Protein AF-A0A813F6J1-F1 (afdb_monomer)

Foldseek 3Di:
DDDPPPDPPPVPAFEEAEPDPDVVVVVVCVVVVHHHDPDPQDGQEYADDPVVLQLQPDCPRPVRPHDDPSHDYPDDNCRVVVPDD

Nearest PDB structures (foldseek):
  6vzw-assembly4_D  TM=6.527E-01  e=1.178E-01  Mus musculus
  8cmx-assembly1_B  TM=3.587E-01  e=8.974E+00  Aspergillus fumigatus
  8cmx-assembly1_A  TM=3.580E-01  e=7.837E+00  Aspergillus fumigatus

Radius of gyration: 16.29 Å; Cα contacts (8 Å, |Δi|>4): 83; chains: 1; bounding box: 47×26×55 Å

Structure (mmCIF, N/CA/C/O backbone):
data_AF-A0A813F6J1-F1
#
_entry.id   AF-A0A813F6J1-F1
#
loop_
_atom_site.group_PDB
_atom_site.id
_atom_site.type_symbol
_atom_site.label_atom_id
_atom_site.label_alt_id
_atom_site.label_comp_id
_atom_site.label_asym_id
_atom_site.label_entity_id
_atom_site.label_seq_id
_atom_site.pdbx_PDB_ins_code
_atom_site.Cartn_x
_atom_site.Cartn_y
_atom_site.Cartn_z
_atom_site.occupancy
_atom_site.B_iso_or_equiv
_atom_site.auth_seq_id
_atom_site.auth_comp_id
_atom_site.auth_asym_id
_atom_site.auth_atom_id
_atom_site.pdbx_PDB_model_num
ATOM 1 N N . ALA A 1 1 ? -28.863 -12.810 31.003 1.00 42.75 1 ALA A N 1
ATOM 2 C CA . ALA A 1 1 ? -27.454 -12.468 31.295 1.00 42.75 1 ALA A CA 1
ATOM 3 C C . ALA A 1 1 ? -26.553 -13.261 30.351 1.00 42.75 1 ALA A C 1
ATOM 5 O O . ALA A 1 1 ? -26.988 -14.314 29.909 1.00 42.75 1 ALA A O 1
ATOM 6 N N . HIS A 1 2 ? -25.353 -12.761 30.049 1.00 37.75 2 HIS A N 1
ATOM 7 C CA . HIS A 1 2 ? -24.410 -13.224 29.009 1.00 37.75 2 HIS A CA 1
ATOM 8 C C . HIS A 1 2 ? -24.616 -12.617 27.616 1.00 37.75 2 HIS A C 1
ATOM 10 O O . HIS A 1 2 ? -24.765 -13.282 26.596 1.00 37.75 2 HIS A O 1
ATOM 16 N N . GLU A 1 3 ? -24.611 -11.285 27.622 1.00 43.38 3 GLU A N 1
ATOM 17 C CA . GLU A 1 3 ? -23.709 -10.459 26.817 1.00 43.38 3 GLU A CA 1
ATOM 18 C C . GLU A 1 3 ? -22.709 -11.280 25.984 1.00 43.38 3 GLU A C 1
ATOM 20 O O . GLU A 1 3 ? -21.689 -11.767 26.476 1.00 43.38 3 GLU A O 1
ATOM 25 N N . ARG A 1 4 ? -23.031 -11.453 24.698 1.00 50.22 4 ARG A N 1
ATOM 26 C CA . ARG A 1 4 ? -22.052 -11.835 23.684 1.00 50.22 4 ARG A CA 1
ATOM 27 C C . ARG A 1 4 ? -21.008 -10.729 23.669 1.00 50.22 4 ARG A C 1
ATOM 29 O O . ARG A 1 4 ? -21.227 -9.687 23.058 1.00 50.22 4 ARG A O 1
ATOM 36 N N . MET A 1 5 ? -19.915 -10.960 24.386 1.00 47.09 5 MET A N 1
ATOM 37 C CA . MET A 1 5 ? -18.710 -10.151 24.336 1.00 47.09 5 MET A CA 1
ATOM 38 C C . MET A 1 5 ? -18.369 -9.938 22.861 1.00 47.09 5 MET A C 1
ATOM 40 O O . MET A 1 5 ? -17.969 -10.877 22.168 1.00 47.09 5 MET A O 1
ATOM 44 N N . ARG A 1 6 ? -18.634 -8.723 22.360 1.00 50.97 6 ARG A N 1
ATOM 45 C CA . ARG A 1 6 ? -18.181 -8.274 21.046 1.00 50.97 6 ARG A CA 1
ATOM 46 C C . ARG A 1 6 ? -16.678 -8.514 21.042 1.00 50.97 6 ARG A C 1
ATOM 48 O O . ARG A 1 6 ? -15.951 -7.824 21.754 1.00 50.97 6 ARG A O 1
ATOM 55 N N . ARG A 1 7 ? -16.224 -9.523 20.290 1.00 49.53 7 ARG A N 1
ATOM 56 C CA . ARG A 1 7 ? -14.819 -9.613 19.881 1.00 49.53 7 ARG A CA 1
ATOM 57 C C . ARG A 1 7 ? -14.435 -8.220 19.393 1.00 49.53 7 ARG A C 1
ATOM 59 O O . ARG A 1 7 ? -15.239 -7.597 18.701 1.00 49.53 7 ARG A O 1
ATOM 66 N N . SER A 1 8 ? -13.289 -7.704 19.828 1.00 47.41 8 SER A N 1
ATOM 67 C CA . SER A 1 8 ? -12.836 -6.375 19.428 1.00 47.41 8 SER A CA 1
ATOM 68 C C . SER A 1 8 ? -12.934 -6.257 17.909 1.00 47.41 8 SER A C 1
ATOM 70 O O . SER A 1 8 ? -12.266 -6.992 17.184 1.00 47.41 8 SER A O 1
ATOM 72 N N . ASP A 1 9 ? -13.793 -5.348 17.450 1.00 55.31 9 ASP A N 1
ATOM 73 C CA . ASP A 1 9 ? -14.215 -5.145 16.055 1.00 55.31 9 ASP A CA 1
ATOM 74 C C . ASP A 1 9 ? -13.060 -4.742 15.111 1.00 55.31 9 ASP A C 1
ATOM 76 O O . ASP A 1 9 ? -13.254 -4.464 13.934 1.00 55.31 9 ASP A O 1
ATOM 80 N N . THR A 1 10 ? -11.840 -4.680 15.640 1.00 53.72 10 THR A N 1
ATOM 81 C CA . THR A 1 10 ? -10.598 -4.355 14.948 1.00 53.72 10 THR A CA 1
ATOM 82 C C . THR A 1 10 ? -9.857 -5.584 14.426 1.00 53.72 10 THR A C 1
ATOM 84 O O . THR A 1 10 ? -9.111 -5.439 13.466 1.00 53.72 10 THR A O 1
ATOM 87 N N . SER A 1 11 ? -10.059 -6.783 14.994 1.00 56.44 11 SER A N 1
ATOM 88 C CA . SER 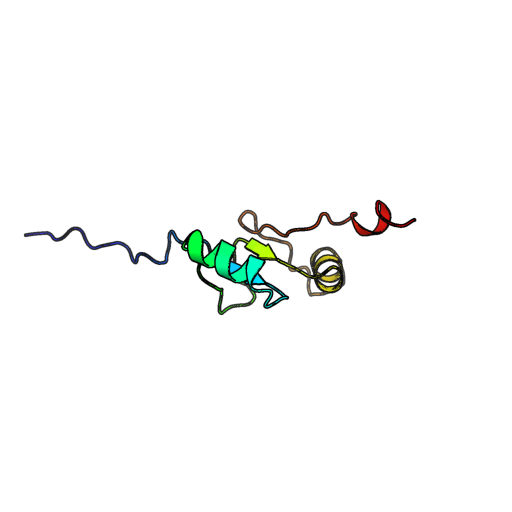A 1 11 ? -9.327 -7.993 14.566 1.00 56.44 11 SER A CA 1
ATOM 89 C C . SER A 1 11 ? -9.766 -8.544 13.205 1.00 56.44 11 SER A C 1
ATOM 91 O O . SER A 1 11 ? -8.991 -9.268 12.591 1.00 56.44 11 SER A O 1
ATOM 93 N N . ASP A 1 12 ? -10.959 -8.182 12.720 1.00 70.81 12 ASP A N 1
ATOM 94 C CA . ASP A 1 12 ? -11.474 -8.609 11.406 1.00 70.81 12 ASP A CA 1
ATOM 95 C C . ASP A 1 12 ? -11.319 -7.530 10.317 1.00 70.81 12 ASP A C 1
ATOM 97 O O . ASP A 1 12 ? -11.682 -7.745 9.158 1.00 70.81 12 ASP A O 1
ATOM 101 N N . ARG A 1 13 ? -10.801 -6.344 10.664 1.00 87.19 13 ARG A N 1
ATOM 102 C CA . ARG A 1 13 ? -10.681 -5.231 9.716 1.00 87.19 13 ARG A CA 1
ATOM 103 C C . ARG A 1 13 ? -9.336 -5.275 9.007 1.00 87.19 13 ARG A C 1
ATOM 105 O O . ARG A 1 13 ? -8.287 -5.342 9.639 1.00 87.19 13 ARG A O 1
ATOM 112 N N . ILE A 1 14 ? -9.379 -5.170 7.682 1.00 95.44 14 ILE A N 1
ATOM 113 C CA . ILE A 1 14 ? -8.180 -5.076 6.849 1.00 95.44 14 ILE A CA 1
ATOM 114 C C . ILE A 1 14 ? -7.424 -3.786 7.171 1.00 95.44 14 ILE A C 1
ATOM 116 O O . ILE A 1 14 ? -7.977 -2.683 7.124 1.00 95.44 14 ILE A O 1
ATOM 120 N N . LEU A 1 15 ? -6.139 -3.944 7.458 1.00 96.88 15 LEU A N 1
ATOM 121 C CA . LEU A 1 15 ? -5.172 -2.882 7.646 1.00 96.88 15 LEU A CA 1
ATOM 122 C C . LEU A 1 15 ? -4.477 -2.568 6.322 1.00 96.88 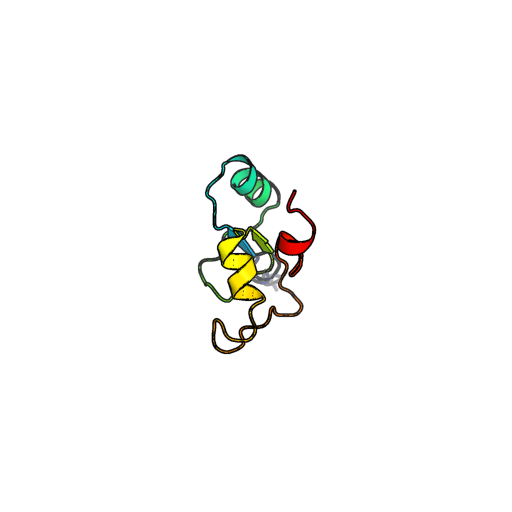15 LEU A C 1
ATOM 124 O O . LEU A 1 15 ? -3.944 -3.463 5.652 1.00 96.88 15 LEU A O 1
ATOM 128 N N . TYR A 1 16 ? -4.441 -1.284 5.972 1.00 96.94 16 TYR A N 1
ATOM 129 C CA . TYR A 1 16 ? -3.772 -0.803 4.772 1.00 96.94 16 TYR A CA 1
ATOM 130 C C . TYR A 1 16 ? -2.594 0.126 5.082 1.00 96.94 16 TYR A C 1
ATOM 132 O O . TYR A 1 16 ? -2.610 0.894 6.044 1.00 96.94 16 TYR A O 1
ATOM 140 N N . ARG A 1 17 ? -1.582 0.102 4.214 1.00 96.00 17 ARG A N 1
ATOM 141 C CA . ARG A 1 17 ? -0.512 1.104 4.127 1.00 96.00 17 ARG A CA 1
ATOM 142 C C . ARG A 1 17 ? -0.492 1.711 2.734 1.00 96.00 17 ARG A C 1
ATOM 144 O O . ARG A 1 17 ? -0.907 1.081 1.764 1.00 96.00 17 ARG A O 1
ATOM 151 N N . SER A 1 18 ? 0.001 2.936 2.631 1.00 96.00 18 SER A N 1
ATOM 152 C CA . SER A 1 18 ? 0.201 3.605 1.350 1.00 96.00 18 SER A CA 1
ATOM 153 C C . SER A 1 18 ? 1.395 4.541 1.444 1.00 96.00 18 SER A C 1
ATOM 155 O O . SER A 1 18 ? 1.491 5.305 2.401 1.00 96.00 18 SER A O 1
ATOM 157 N N . ASP A 1 19 ? 2.260 4.512 0.430 1.00 95.50 19 ASP A N 1
ATOM 158 C CA . ASP A 1 19 ? 3.324 5.516 0.242 1.00 95.50 19 ASP A CA 1
ATOM 159 C C . ASP A 1 19 ? 2.777 6.863 -0.244 1.00 95.50 19 ASP A C 1
ATOM 161 O O . ASP A 1 19 ? 3.507 7.846 -0.353 1.00 95.50 19 ASP A O 1
ATOM 165 N N . PHE A 1 20 ? 1.493 6.897 -0.603 1.00 94.25 20 PHE A N 1
ATOM 166 C CA . PHE A 1 20 ? 0.851 8.043 -1.221 1.00 94.25 20 PHE A CA 1
ATOM 167 C C . PHE A 1 20 ? -0.425 8.424 -0.478 1.00 94.25 20 PHE A C 1
ATOM 169 O O . PHE A 1 20 ? -1.316 7.592 -0.294 1.00 94.25 20 PHE A O 1
ATOM 176 N N . ASP A 1 21 ? -0.587 9.714 -0.207 1.00 93.38 21 ASP A N 1
ATOM 177 C CA . ASP A 1 21 ? -1.836 10.290 0.297 1.00 93.38 21 ASP A CA 1
ATOM 178 C C . ASP A 1 21 ? -2.684 10.842 -0.857 1.00 93.38 21 ASP A C 1
ATOM 180 O O . ASP A 1 21 ? -3.108 11.995 -0.888 1.00 93.38 21 ASP A O 1
ATOM 184 N N . LYS A 1 22 ? -2.913 9.999 -1.872 1.00 95.56 22 LYS A N 1
ATOM 185 C CA . LYS A 1 22 ? -3.829 10.330 -2.969 1.00 95.56 22 LYS A CA 1
ATOM 186 C C . LYS A 1 22 ? -5.257 10.090 -2.502 1.00 95.56 22 LYS A C 1
ATOM 188 O O . LYS A 1 22 ? -5.600 8.955 -2.177 1.00 95.56 22 LYS A O 1
ATOM 193 N N . TYR A 1 23 ? -6.096 11.124 -2.555 1.00 96.62 23 TYR A N 1
ATOM 194 C CA . TYR A 1 23 ? -7.489 11.059 -2.097 1.00 96.62 23 TYR A CA 1
ATOM 195 C C . TYR A 1 23 ? -8.249 9.846 -2.648 1.00 96.62 23 TYR A C 1
ATOM 197 O O . TYR A 1 23 ? -8.881 9.121 -1.892 1.00 96.62 23 TYR A O 1
ATOM 205 N N . VAL A 1 24 ? -8.116 9.565 -3.949 1.00 97.19 24 VAL A N 1
ATOM 206 C CA . VAL A 1 24 ? -8.775 8.415 -4.590 1.00 97.19 24 VAL A CA 1
ATOM 207 C C . VAL A 1 24 ? -8.395 7.069 -3.967 1.00 97.19 24 VAL A C 1
ATOM 209 O O . VAL A 1 24 ? -9.222 6.168 -3.951 1.00 97.19 24 VAL A O 1
ATOM 212 N N . LEU A 1 25 ? -7.175 6.920 -3.442 1.00 96.12 25 LEU A N 1
ATOM 213 C CA . LEU A 1 25 ? -6.747 5.707 -2.745 1.00 96.12 25 LEU A CA 1
ATOM 214 C C . LEU A 1 25 ? -7.300 5.694 -1.320 1.00 96.12 25 LEU A C 1
ATOM 216 O O . LEU A 1 25 ? -7.968 4.744 -0.929 1.00 96.12 25 LEU A O 1
ATOM 220 N N . VAL A 1 26 ? -7.078 6.778 -0.573 1.00 96.00 26 VAL A N 1
ATOM 221 C CA . VAL A 1 26 ? -7.477 6.887 0.838 1.00 96.00 26 VAL A CA 1
ATOM 222 C C . VAL A 1 26 ? -8.990 6.726 0.996 1.00 96.00 26 VAL A C 1
ATOM 224 O O . VAL A 1 26 ? -9.432 5.829 1.710 1.00 96.00 26 VAL A O 1
ATOM 227 N N . ALA A 1 27 ? -9.785 7.484 0.238 1.00 97.31 27 ALA A N 1
ATOM 228 C CA . ALA A 1 27 ? -11.244 7.399 0.276 1.00 97.31 27 ALA A CA 1
ATOM 229 C C . ALA A 1 27 ? -11.756 6.009 -0.142 1.00 97.31 27 ALA A C 1
ATOM 231 O O . ALA A 1 27 ? -12.750 5.512 0.378 1.00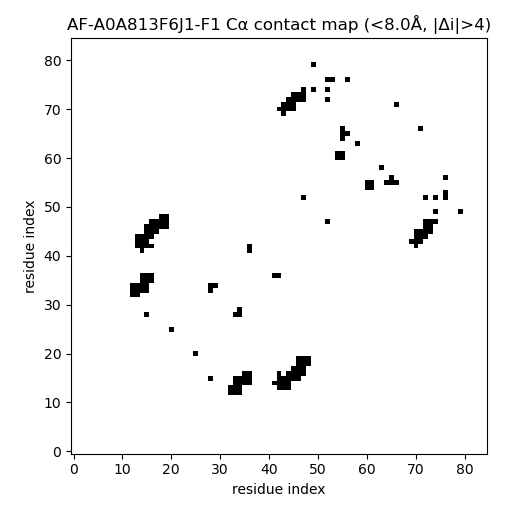 97.31 27 ALA A O 1
ATOM 232 N N . ASN A 1 28 ? -11.076 5.342 -1.078 1.00 97.44 28 ASN A N 1
ATOM 233 C CA . ASN A 1 28 ? -11.441 4.000 -1.527 1.00 97.44 28 ASN A CA 1
ATOM 234 C C . ASN A 1 28 ? -11.211 2.935 -0.442 1.00 97.44 28 ASN A C 1
ATOM 236 O O . ASN A 1 28 ? -12.028 2.017 -0.318 1.00 97.44 28 ASN A O 1
ATOM 240 N N . PHE A 1 29 ? -10.139 3.067 0.339 1.00 96.50 29 PHE A N 1
ATO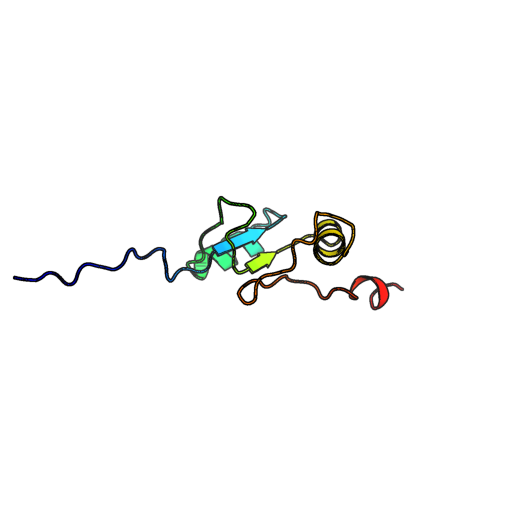M 241 C CA . PHE A 1 29 ? -9.854 2.202 1.482 1.00 96.50 29 PHE A CA 1
ATOM 242 C C . PHE A 1 29 ? -10.820 2.469 2.643 1.00 96.50 29 PHE A C 1
ATOM 244 O O . PHE A 1 29 ? -11.411 1.531 3.176 1.00 96.50 29 PHE A O 1
ATOM 251 N N . GLU A 1 30 ? -11.064 3.737 2.974 1.00 94.56 30 GLU A N 1
ATOM 252 C CA . GLU A 1 30 ? -12.005 4.139 4.028 1.00 94.56 30 GLU A CA 1
ATOM 253 C C . GLU A 1 30 ? -13.438 3.679 3.727 1.00 94.56 30 GLU A C 1
ATOM 255 O O . GLU A 1 30 ? -14.094 3.102 4.592 1.00 94.56 30 GLU A O 1
ATOM 260 N N . ASN A 1 31 ? -13.898 3.815 2.478 1.00 96.88 31 ASN A N 1
ATOM 261 C CA . ASN A 1 31 ? -15.218 3.335 2.051 1.00 96.88 31 ASN A CA 1
ATOM 262 C C . ASN A 1 31 ? -15.368 1.803 2.124 1.00 96.88 31 ASN A C 1
ATOM 264 O O . ASN A 1 31 ? -16.489 1.302 2.157 1.00 96.88 31 ASN A O 1
ATOM 268 N N . ARG A 1 32 ? -14.260 1.046 2.154 1.00 95.44 32 ARG A N 1
ATOM 269 C CA . ARG A 1 32 ? -14.253 -0.411 2.403 1.00 95.44 32 ARG A CA 1
ATOM 270 C C . ARG A 1 32 ? -14.194 -0.760 3.892 1.00 95.44 32 ARG A C 1
ATOM 272 O O . ARG A 1 32 ? -14.159 -1.939 4.232 1.00 95.44 32 ARG A O 1
ATOM 279 N N . GLY A 1 33 ? -14.142 0.238 4.773 1.00 95.44 33 GLY A N 1
ATOM 280 C CA . GLY A 1 33 ? -13.947 0.048 6.209 1.00 95.44 33 GLY A CA 1
ATOM 281 C C . GLY A 1 33 ? -12.527 -0.383 6.583 1.00 95.44 33 GLY A C 1
ATOM 282 O O . GLY A 1 33 ? -12.323 -0.892 7.686 1.00 95.44 33 GLY A O 1
ATOM 283 N N . TRP A 1 34 ? -11.552 -0.217 5.682 1.00 96.38 34 TRP A N 1
ATOM 284 C CA . TRP A 1 34 ? -10.157 -0.537 5.977 1.00 96.38 34 TRP A CA 1
ATOM 285 C C . TRP A 1 34 ? -9.556 0.521 6.897 1.00 96.38 34 TRP A C 1
ATOM 287 O O . TRP A 1 34 ? -9.883 1.705 6.812 1.00 96.38 34 TRP A O 1
ATOM 297 N N . ILE A 1 35 ? -8.646 0.095 7.766 1.00 95.81 35 ILE A N 1
ATOM 298 C CA . ILE A 1 35 ? -7.991 0.972 8.737 1.00 95.81 35 ILE A CA 1
ATOM 299 C C . ILE A 1 35 ? -6.554 1.213 8.288 1.00 95.81 35 ILE A C 1
ATOM 301 O O . ILE A 1 35 ? -5.853 0.285 7.891 1.00 95.81 35 ILE A O 1
ATOM 305 N N . ARG A 1 36 ? -6.089 2.463 8.349 1.00 95.56 36 ARG A N 1
ATOM 306 C CA . ARG A 1 36 ? -4.679 2.756 8.092 1.00 95.56 36 ARG A CA 1
ATOM 307 C C . ARG A 1 36 ? -3.830 2.141 9.202 1.00 95.56 36 ARG A C 1
ATOM 309 O O . ARG A 1 36 ? -4.057 2.420 10.377 1.00 95.56 36 ARG A O 1
ATOM 316 N N . SER A 1 37 ? -2.844 1.338 8.826 1.00 95.00 37 SER A N 1
ATOM 317 C CA . SER A 1 37 ? -1.908 0.772 9.790 1.00 95.00 37 SER A CA 1
ATOM 318 C C . SER A 1 37 ? -1.020 1.855 10.402 1.00 95.00 37 SER A C 1
ATOM 320 O O . SER A 1 37 ? -0.545 2.758 9.710 1.00 95.00 37 SER A O 1
ATOM 322 N N . THR A 1 38 ? -0.777 1.733 11.704 1.00 91.12 38 THR A N 1
ATOM 323 C CA . THR A 1 38 ? 0.162 2.555 12.476 1.00 91.12 38 THR A CA 1
ATOM 324 C C . THR A 1 38 ? 1.523 1.877 12.660 1.00 91.12 38 THR A C 1
ATOM 326 O O . THR A 1 38 ? 2.432 2.491 13.214 1.00 91.12 38 THR A O 1
ATOM 329 N N . ASN A 1 39 ? 1.675 0.627 12.207 1.00 87.56 39 ASN A N 1
ATOM 330 C CA . ASN A 1 39 ? 2.881 -0.183 12.355 1.00 87.56 39 ASN A CA 1
ATOM 331 C C . ASN A 1 39 ? 3.392 -0.642 10.980 1.00 87.56 39 ASN A C 1
ATOM 333 O O . ASN A 1 39 ? 2.637 -1.118 10.132 1.00 87.56 39 ASN A O 1
ATOM 337 N N . ASP A 1 40 ? 4.700 -0.549 10.763 1.00 85.12 40 ASP A N 1
ATOM 338 C CA . ASP A 1 40 ? 5.329 -0.923 9.497 1.00 85.12 40 ASP A CA 1
ATOM 339 C C . ASP A 1 40 ? 5.278 -2.429 9.185 1.00 85.12 40 ASP A C 1
ATOM 341 O O . ASP A 1 40 ? 5.419 -2.819 8.021 1.00 85.12 40 ASP A O 1
ATOM 345 N N . GLU A 1 41 ? 5.047 -3.275 10.189 1.00 85.94 41 GLU A N 1
ATOM 346 C CA . GLU A 1 41 ? 4.967 -4.732 10.036 1.00 85.94 41 GLU A CA 1
ATOM 347 C C . GLU A 1 41 ? 3.544 -5.301 10.055 1.00 85.94 41 GLU A C 1
ATOM 349 O O . GLU A 1 41 ? 3.342 -6.431 9.603 1.00 85.94 41 GLU A O 1
ATOM 354 N N . ASP A 1 42 ? 2.568 -4.560 10.583 1.00 90.56 42 ASP A N 1
ATOM 355 C CA . ASP A 1 42 ? 1.199 -5.048 10.778 1.00 90.56 42 ASP A CA 1
ATOM 356 C C . ASP A 1 42 ? 0.248 -4.439 9.750 1.00 90.56 42 ASP A C 1
ATOM 358 O O . ASP A 1 42 ? -0.328 -3.371 9.941 1.00 90.56 42 ASP A O 1
ATOM 362 N N . TRP A 1 43 ? 0.143 -5.091 8.600 1.00 94.44 43 TRP A N 1
ATOM 363 C CA . TRP A 1 43 ? -0.714 -4.674 7.496 1.00 94.44 43 TRP A CA 1
ATOM 364 C C . TRP A 1 43 ? -1.066 -5.879 6.624 1.00 94.44 43 TRP A C 1
ATOM 366 O O . TRP A 1 43 ? -0.331 -6.867 6.617 1.00 94.44 43 TRP A O 1
ATOM 376 N N . GLN A 1 44 ? -2.169 -5.792 5.877 1.00 95.75 44 G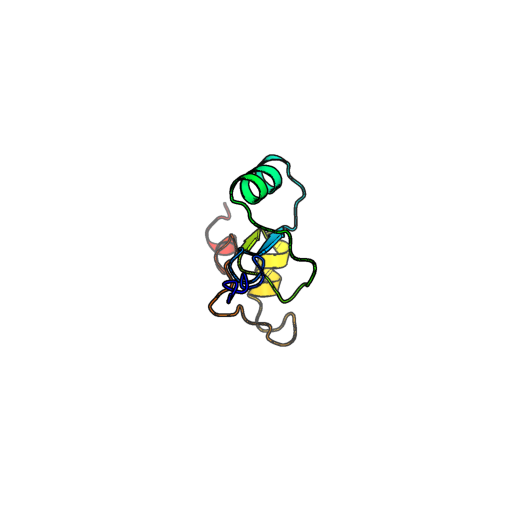LN A N 1
ATOM 377 C CA . GLN A 1 44 ? -2.553 -6.804 4.883 1.00 95.75 44 GLN A CA 1
ATOM 378 C C . GLN A 1 44 ? -2.432 -6.277 3.455 1.00 95.75 44 GLN A C 1
ATOM 380 O O . GLN A 1 44 ? -2.019 -7.013 2.565 1.00 95.75 44 GLN A O 1
ATOM 385 N N . VAL A 1 45 ? -2.727 -4.995 3.223 1.00 96.62 45 VAL A N 1
ATOM 386 C CA . VAL A 1 45 ? -2.586 -4.374 1.898 1.00 96.62 45 VAL A CA 1
ATOM 387 C C . VAL A 1 45 ? -1.618 -3.204 1.964 1.00 96.62 45 VAL A C 1
ATOM 389 O O . VAL A 1 45 ? -1.797 -2.295 2.767 1.00 96.62 45 VAL A O 1
ATOM 392 N N . TYR A 1 46 ? -0.613 -3.180 1.095 1.00 96.56 46 TYR A N 1
ATOM 393 C CA . TYR A 1 46 ? 0.302 -2.051 0.976 1.00 96.56 46 TYR A CA 1
ATOM 394 C C . TYR A 1 46 ? 0.320 -1.513 -0.454 1.00 96.56 46 TYR A C 1
ATOM 396 O O . TYR A 1 46 ? 0.758 -2.170 -1.399 1.00 96.56 46 TYR A O 1
ATOM 404 N N . TRP A 1 47 ? -0.166 -0.282 -0.602 1.00 97.31 47 TRP A N 1
ATOM 405 C CA . TRP A 1 47 ? -0.059 0.490 -1.829 1.00 97.31 47 TRP A CA 1
ATOM 406 C C . TRP A 1 47 ? 1.307 1.183 -1.902 1.00 97.31 47 TRP A C 1
ATOM 408 O O . TRP A 1 47 ? 1.481 2.338 -1.502 1.00 97.31 47 TRP A O 1
ATOM 418 N N . ALA A 1 48 ? 2.295 0.435 -2.373 1.00 95.38 48 ALA A N 1
ATOM 419 C CA . ALA A 1 48 ? 3.692 0.823 -2.399 1.00 95.38 48 ALA A CA 1
ATOM 420 C C . ALA A 1 48 ? 4.077 1.555 -3.695 1.00 95.38 48 ALA A C 1
ATOM 422 O O . ALA A 1 48 ? 3.497 1.375 -4.770 1.00 95.38 48 ALA A O 1
ATOM 423 N N . SER A 1 49 ? 5.099 2.392 -3.580 1.00 94.81 49 SER A N 1
ATOM 424 C CA . SER A 1 49 ? 5.819 3.006 -4.688 1.00 94.81 49 SER A CA 1
ATOM 425 C C . SER A 1 49 ? 6.742 1.999 -5.377 1.00 94.81 49 SER A C 1
ATOM 427 O O . SER A 1 49 ? 7.199 1.034 -4.768 1.00 94.81 49 SER A O 1
ATOM 429 N N . VAL A 1 50 ? 7.106 2.265 -6.637 1.00 92.06 50 VAL A N 1
ATOM 430 C CA . VAL A 1 50 ? 8.077 1.445 -7.394 1.00 92.06 50 VAL A CA 1
ATOM 431 C C . VAL A 1 50 ? 9.398 1.277 -6.632 1.00 92.06 50 VAL A C 1
ATOM 433 O O . VAL A 1 50 ? 9.983 0.194 -6.638 1.00 92.06 50 VAL A O 1
ATOM 436 N N . HIS A 1 51 ? 9.855 2.332 -5.947 1.00 90.31 51 HIS A N 1
ATOM 437 C CA . HIS A 1 51 ? 11.061 2.283 -5.124 1.00 90.31 51 HIS A CA 1
ATOM 438 C C . HIS A 1 51 ? 10.918 1.270 -3.981 1.00 90.31 51 HIS A C 1
ATOM 440 O O . HIS A 1 51 ? 11.733 0.356 -3.873 1.00 90.31 51 HIS A O 1
ATOM 446 N N . ASN A 1 52 ? 9.857 1.380 -3.177 1.00 90.81 52 ASN A N 1
ATOM 447 C CA . ASN A 1 52 ? 9.646 0.502 -2.025 1.00 90.81 52 ASN A CA 1
ATOM 448 C C . ASN A 1 52 ? 9.331 -0.941 -2.429 1.00 90.81 52 ASN A C 1
ATOM 450 O O . ASN A 1 52 ? 9.804 -1.864 -1.776 1.00 90.81 52 ASN A O 1
ATOM 454 N N . VAL A 1 53 ? 8.637 -1.160 -3.548 1.00 91.50 53 VAL A N 1
ATOM 455 C CA . VAL A 1 53 ? 8.438 -2.501 -4.126 1.00 91.50 53 VAL A CA 1
ATOM 456 C C . VAL A 1 53 ? 9.774 -3.162 -4.451 1.00 91.50 53 VAL A C 1
ATOM 458 O O . VAL A 1 53 ? 9.978 -4.328 -4.117 1.00 91.50 53 VAL A O 1
ATOM 461 N N . ARG A 1 54 ? 10.707 -2.424 -5.069 1.00 88.25 54 ARG A N 1
ATOM 462 C CA . ARG A 1 54 ? 12.042 -2.953 -5.371 1.00 88.25 54 ARG A CA 1
ATOM 463 C C . ARG A 1 54 ? 12.788 -3.333 -4.096 1.00 88.25 54 ARG A C 1
ATOM 465 O O . ARG A 1 54 ? 13.442 -4.366 -4.088 1.00 88.25 54 ARG A O 1
ATOM 472 N N . GLN A 1 55 ? 12.675 -2.537 -3.033 1.00 87.38 55 GLN A N 1
ATOM 473 C CA . GLN A 1 55 ? 13.297 -2.862 -1.745 1.00 87.38 55 GLN A CA 1
ATOM 474 C C . GLN A 1 55 ? 12.638 -4.072 -1.070 1.00 87.38 55 GLN A C 1
ATOM 476 O O . GLN A 1 55 ? 13.343 -4.921 -0.540 1.00 87.38 55 GLN A O 1
ATOM 481 N N . LEU A 1 56 ? 11.306 -4.191 -1.124 1.00 89.06 56 LEU A N 1
ATOM 482 C CA . LEU A 1 56 ? 10.555 -5.310 -0.537 1.00 89.06 56 LEU A CA 1
ATOM 483 C C . LEU A 1 56 ? 10.907 -6.663 -1.162 1.00 89.06 56 LEU A C 1
ATOM 485 O O . LEU A 1 56 ? 10.934 -7.674 -0.466 1.00 89.06 56 LEU A O 1
ATOM 489 N N . PHE A 1 57 ? 11.157 -6.687 -2.471 1.00 87.44 57 PHE A N 1
ATOM 490 C CA . PHE A 1 57 ? 11.522 -7.907 -3.189 1.00 87.44 57 PHE A CA 1
ATOM 491 C C . PHE A 1 57 ? 13.032 -8.103 -3.347 1.00 87.44 57 PHE A C 1
ATOM 493 O O . PHE A 1 57 ? 13.447 -9.122 -3.895 1.00 87.44 57 PHE A O 1
ATOM 500 N N . ASN A 1 58 ? 13.858 -7.164 -2.877 1.00 85.25 58 ASN A N 1
ATOM 501 C CA . ASN A 1 58 ? 15.304 -7.317 -2.914 1.00 85.25 58 ASN A CA 1
ATOM 502 C C . ASN A 1 58 ? 15.757 -8.217 -1.744 1.00 85.25 58 ASN A C 1
ATOM 504 O O . ASN A 1 58 ? 15.601 -7.817 -0.586 1.00 85.25 58 ASN A O 1
ATOM 508 N N . PRO A 1 59 ? 16.334 -9.405 -2.017 1.00 77.94 59 PRO A N 1
ATOM 509 C CA . PRO A 1 59 ? 16.770 -10.337 -0.975 1.00 77.94 59 PRO A CA 1
ATOM 510 C C . PRO A 1 59 ? 17.830 -9.742 -0.034 1.00 77.94 59 PRO A C 1
ATOM 512 O O . PRO A 1 59 ? 17.874 -10.122 1.136 1.00 77.94 59 PRO A O 1
ATOM 515 N N . ASP A 1 60 ? 18.609 -8.763 -0.504 1.00 78.69 60 ASP A N 1
ATOM 516 C CA . ASP A 1 60 ? 19.718 -8.159 0.243 1.00 78.69 60 ASP A CA 1
ATOM 517 C C . ASP A 1 60 ? 19.333 -6.849 0.962 1.00 78.69 60 ASP A C 1
ATOM 519 O O . ASP A 1 60 ? 20.088 -6.355 1.799 1.00 78.69 60 ASP A O 1
ATOM 523 N N . ALA A 1 61 ? 18.173 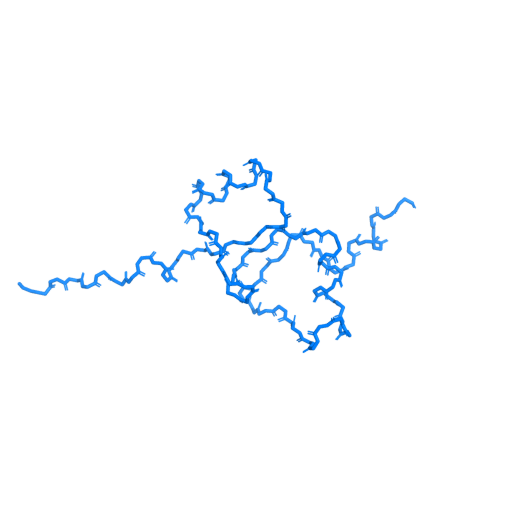-6.251 0.654 1.00 65.44 61 ALA A N 1
ATOM 524 C CA . ALA A 1 61 ? 17.891 -4.854 1.010 1.00 65.44 61 ALA A CA 1
ATOM 525 C C . ALA A 1 61 ? 17.466 -4.583 2.456 1.00 65.44 61 ALA A C 1
ATOM 527 O O . ALA A 1 61 ? 17.539 -3.434 2.869 1.00 65.44 61 ALA A O 1
ATOM 528 N N . ASN A 1 62 ? 16.973 -5.557 3.223 1.00 51.66 62 ASN A N 1
ATOM 529 C CA . ASN A 1 62 ? 16.428 -5.294 4.566 1.00 51.66 62 ASN A CA 1
ATOM 530 C C . ASN A 1 62 ? 16.278 -6.584 5.386 1.00 51.66 62 ASN A C 1
ATOM 532 O O . ASN A 1 62 ? 15.161 -7.010 5.687 1.00 51.66 62 ASN A O 1
ATOM 536 N N . GLY A 1 63 ? 17.391 -7.249 5.714 1.00 56.03 63 GLY A N 1
ATOM 537 C CA . GLY A 1 63 ? 17.393 -8.385 6.651 1.00 56.03 63 GLY A CA 1
ATOM 538 C C . GLY A 1 63 ? 16.399 -9.509 6.313 1.00 56.03 63 GLY A C 1
ATOM 539 O O . GLY A 1 63 ? 15.916 -10.185 7.217 1.00 56.03 63 GLY A O 1
ATOM 540 N N . GLY A 1 64 ? 16.042 -9.676 5.035 1.00 54.12 64 GLY A N 1
ATOM 541 C CA . GLY A 1 64 ? 15.117 -10.711 4.579 1.00 54.12 64 GLY A CA 1
ATOM 542 C C . GLY A 1 64 ? 13.667 -10.565 5.058 1.00 54.12 64 GLY A C 1
ATOM 543 O O . GLY A 1 64 ? 13.013 -11.589 5.261 1.00 54.12 64 GLY A O 1
ATOM 544 N N . ARG A 1 65 ? 13.127 -9.347 5.242 1.00 65.00 65 ARG A N 1
ATOM 545 C CA . ARG A 1 65 ? 11.684 -9.154 5.517 1.00 65.00 65 ARG A CA 1
ATOM 546 C C . ARG A 1 65 ? 10.825 -9.544 4.307 1.00 65.00 65 ARG A C 1
ATOM 548 O O . ARG A 1 65 ? 10.347 -8.708 3.548 1.00 65.00 65 ARG A O 1
ATOM 555 N N . ARG A 1 66 ? 10.639 -10.851 4.143 1.00 80.06 66 ARG A N 1
ATOM 556 C CA . ARG A 1 66 ? 9.742 -11.466 3.171 1.00 80.06 66 ARG A CA 1
ATOM 557 C C . ARG A 1 66 ? 8.299 -11.140 3.545 1.00 80.06 66 ARG A C 1
ATOM 559 O O . ARG A 1 66 ? 7.946 -11.148 4.725 1.00 80.06 66 ARG A O 1
ATOM 566 N N . LEU A 1 67 ? 7.474 -10.884 2.534 1.00 89.00 67 LEU A N 1
ATOM 567 C CA . LEU A 1 67 ? 6.036 -10.719 2.727 1.00 89.00 67 LEU A CA 1
ATOM 568 C C . LEU A 1 67 ? 5.457 -11.947 3.441 1.00 89.00 67 LEU A C 1
ATOM 570 O O . LEU A 1 67 ? 5.770 -13.087 3.083 1.00 89.00 67 LEU A O 1
ATOM 574 N N . ARG A 1 68 ? 4.625 -11.698 4.454 1.00 90.50 68 ARG A N 1
ATOM 575 C CA . ARG A 1 68 ? 3.834 -12.731 5.132 1.00 90.50 68 ARG A CA 1
ATOM 576 C C . ARG A 1 68 ? 2.725 -13.224 4.197 1.00 90.50 68 ARG A C 1
ATOM 578 O O . ARG A 1 68 ? 2.345 -12.533 3.258 1.00 90.50 68 ARG A O 1
ATOM 585 N N . GLU A 1 69 ? 2.171 -14.401 4.469 1.00 91.50 69 GLU A N 1
ATOM 586 C CA . G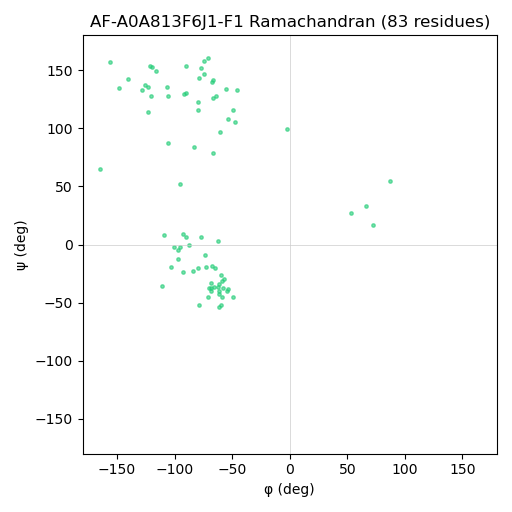LU A 1 69 ? 1.107 -15.000 3.643 1.00 91.50 69 GLU A CA 1
ATOM 587 C C . GLU A 1 69 ? -0.135 -14.099 3.508 1.00 91.50 69 GLU A C 1
ATOM 589 O O . GLU A 1 69 ? -0.803 -14.095 2.480 1.00 91.50 69 GLU A O 1
ATOM 594 N N . ASN A 1 70 ? -0.410 -13.281 4.525 1.00 92.06 70 ASN A N 1
ATOM 595 C CA . ASN A 1 70 ? -1.531 -12.347 4.558 1.00 92.06 70 ASN A CA 1
ATOM 596 C C . ASN A 1 70 ? -1.205 -10.946 4.004 1.00 92.06 70 ASN A C 1
ATOM 598 O O . ASN A 1 70 ? -2.033 -10.046 4.140 1.00 92.06 70 ASN A O 1
ATOM 602 N N . GLN A 1 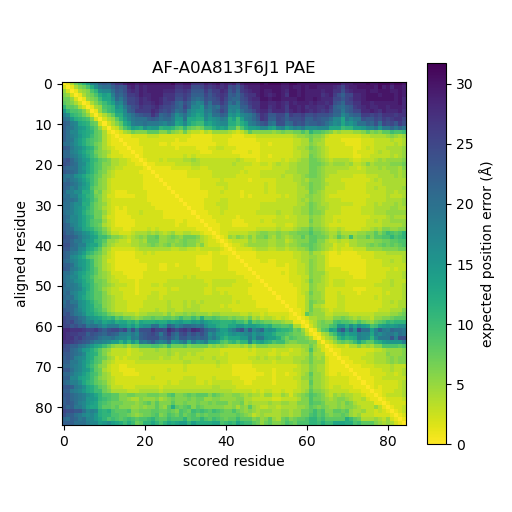71 ? -0.015 -10.740 3.431 1.00 94.38 71 GLN A N 1
ATOM 603 C CA . GLN A 1 71 ? 0.448 -9.447 2.929 1.00 94.38 71 GLN A CA 1
ATOM 604 C C . GLN A 1 71 ? 0.427 -9.387 1.403 1.00 94.38 71 GLN A C 1
ATOM 606 O O . GLN A 1 71 ? 1.022 -10.214 0.716 1.00 94.38 71 GLN A O 1
ATOM 611 N N . VAL A 1 72 ? -0.213 -8.346 0.873 1.00 95.56 72 VAL A N 1
ATOM 612 C CA . VAL A 1 72 ? -0.346 -8.088 -0.563 1.00 95.56 72 VAL A CA 1
ATOM 613 C C . VAL A 1 72 ? 0.149 -6.686 -0.902 1.00 95.56 72 VAL A C 1
ATOM 615 O O . VAL A 1 72 ? -0.166 -5.710 -0.220 1.00 95.56 72 VAL A O 1
ATOM 618 N N . VAL A 1 73 ? 0.892 -6.584 -2.004 1.00 95.69 73 VAL A N 1
ATOM 619 C CA . VAL A 1 73 ? 1.388 -5.324 -2.573 1.00 95.69 73 VAL A CA 1
ATOM 620 C C . VAL A 1 73 ? 0.855 -5.126 -3.990 1.00 95.69 73 VAL A C 1
ATOM 622 O O . VAL A 1 73 ? 0.568 -6.084 -4.703 1.00 95.69 73 VAL A O 1
ATOM 625 N N . ASN A 1 74 ? 0.737 -3.875 -4.425 1.00 95.94 74 ASN A N 1
ATOM 626 C CA . ASN A 1 74 ? 0.146 -3.480 -5.712 1.00 95.94 74 ASN A CA 1
ATOM 627 C C . ASN A 1 74 ? 1.047 -3.698 -6.950 1.00 95.94 74 ASN A C 1
ATOM 629 O O . ASN A 1 74 ? 0.681 -3.270 -8.044 1.00 95.94 74 ASN A O 1
ATOM 633 N N . HIS A 1 75 ? 2.212 -4.334 -6.807 1.00 94.69 75 HIS A N 1
ATOM 634 C CA . HIS A 1 75 ? 3.165 -4.552 -7.898 1.00 94.69 75 HIS A CA 1
ATOM 635 C C . HIS A 1 75 ? 3.810 -5.940 -7.825 1.00 94.69 75 HIS A C 1
ATOM 637 O O . HIS A 1 75 ? 4.176 -6.407 -6.749 1.00 94.69 75 HIS A O 1
ATOM 643 N N . PHE A 1 76 ? 4.031 -6.560 -8.987 1.00 92.38 76 PHE A N 1
ATOM 644 C CA . PHE A 1 76 ? 4.835 -7.779 -9.091 1.00 92.38 76 PHE A CA 1
ATOM 645 C C . PHE A 1 76 ? 6.345 -7.472 -9.008 1.00 92.38 76 PHE A C 1
ATOM 647 O O . PHE A 1 76 ? 6.768 -6.390 -9.437 1.00 92.38 76 PHE A O 1
ATOM 654 N N . PRO A 1 77 ? 7.179 -8.416 -8.520 1.00 88.88 77 PRO A N 1
ATOM 655 C CA . PRO A 1 77 ? 8.627 -8.220 -8.382 1.00 88.88 77 PRO A CA 1
ATOM 656 C C . PRO A 1 77 ? 9.321 -7.787 -9.680 1.00 88.88 77 PRO A C 1
ATOM 658 O O . PRO A 1 77 ? 10.163 -6.895 -9.677 1.00 88.88 77 PRO A O 1
ATOM 661 N N . ASN A 1 78 ? 8.909 -8.371 -10.804 1.00 86.31 78 ASN A N 1
ATOM 662 C CA . ASN A 1 78 ? 9.489 -8.169 -12.131 1.00 86.31 78 ASN A CA 1
ATOM 663 C C . ASN A 1 78 ? 8.804 -7.059 -12.949 1.00 86.31 78 ASN A C 1
ATOM 665 O O . ASN A 1 78 ? 9.098 -6.906 -14.134 1.00 86.31 78 ASN A O 1
ATOM 669 N N . HIS A 1 79 ? 7.899 -6.266 -12.355 1.00 86.12 79 HIS A N 1
ATOM 670 C CA . HIS A 1 79 ? 7.146 -5.261 -13.118 1.00 86.12 79 HIS A CA 1
ATOM 671 C C . HIS A 1 79 ? 8.072 -4.264 -13.831 1.00 86.12 79 HIS A C 1
ATOM 673 O O . HIS A 1 79 ? 7.809 -3.895 -14.968 1.00 86.12 79 HIS A O 1
ATOM 679 N N . TYR A 1 80 ? 9.183 -3.871 -13.200 1.00 83.38 80 TYR A N 1
ATOM 680 C CA . TYR A 1 80 ? 10.113 -2.902 -13.778 1.00 83.38 80 TYR A CA 1
ATOM 681 C C . TYR A 1 80 ? 10.803 -3.425 -15.044 1.00 83.38 80 TYR A C 1
ATOM 683 O O . TYR A 1 80 ? 11.025 -2.661 -15.976 1.00 83.38 80 TYR A O 1
ATOM 691 N N . GLU A 1 81 ? 11.135 -4.714 -15.097 1.00 85.88 81 GLU A N 1
ATOM 692 C CA . GLU A 1 81 ? 11.781 -5.334 -16.261 1.00 85.88 81 GLU A CA 1
ATOM 693 C C . GLU A 1 81 ? 10.814 -5.438 -17.443 1.00 85.88 81 GLU A C 1
ATOM 695 O O . GLU A 1 81 ? 11.201 -5.206 -18.584 1.00 85.88 81 GLU A O 1
ATOM 700 N N . LEU A 1 82 ? 9.542 -5.730 -17.159 1.00 86.50 82 LEU A N 1
ATOM 701 C CA . LEU A 1 82 ? 8.522 -6.001 -18.170 1.00 86.50 82 LEU A CA 1
ATOM 702 C C . LEU A 1 82 ? 7.866 -4.743 -18.753 1.00 86.50 82 LEU A C 1
ATOM 704 O O . LEU A 1 82 ? 7.298 -4.807 -19.839 1.00 86.50 82 LEU A O 1
ATOM 708 N N . THR A 1 83 ? 7.892 -3.611 -18.042 1.00 87.25 83 THR A N 1
ATOM 709 C CA . THR A 1 83 ? 7.141 -2.404 -18.442 1.00 87.25 83 THR A CA 1
ATOM 710 C C . THR A 1 83 ? 8.014 -1.257 -18.948 1.00 87.25 83 THR A C 1
ATOM 712 O O . THR A 1 83 ? 7.516 -0.142 -19.122 1.00 87.25 83 THR A O 1
ATOM 715 N N . ARG A 1 84 ? 9.320 -1.470 -19.144 1.00 85.06 84 ARG A N 1
ATOM 716 C CA . ARG A 1 84 ? 10.184 -0.461 -19.775 1.00 85.06 84 ARG A CA 1
ATOM 717 C C . A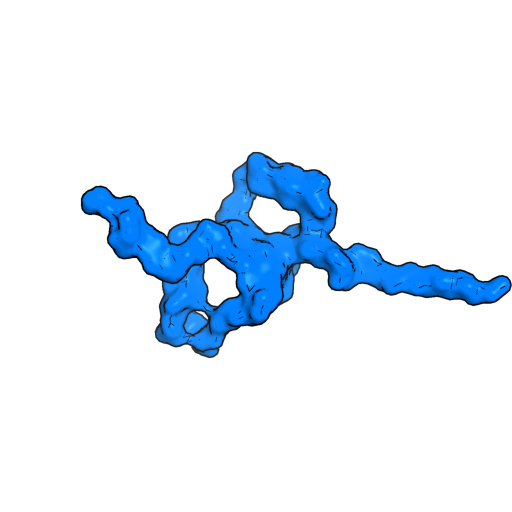RG A 1 84 ? 9.994 -0.470 -21.291 1.00 85.06 84 ARG A C 1
ATOM 719 O O . ARG A 1 84 ? 9.771 -1.519 -21.882 1.00 85.06 84 ARG A O 1
ATOM 726 N N . LYS A 1 85 ? 10.043 0.730 -21.874 1.00 81.88 85 LYS A N 1
ATOM 727 C CA . LYS A 1 85 ? 10.029 0.941 -23.326 1.00 81.88 85 LYS A CA 1
ATOM 728 C C . LYS A 1 85 ? 11.338 0.496 -23.959 1.00 81.88 85 LYS A C 1
ATOM 730 O O . LYS A 1 85 ? 12.377 0.669 -23.280 1.00 81.88 85 LYS A O 1
#

Secondary structure (DSSP, 8-state):
--------TTTTSPEEEES---HHHHHHHHTTT-EE-SSSS--SEEE--HHHHHHHH-TTSSTT-PPPTT-EESS-TTHHHHS--

Organism: Polarella glacialis (NCBI:txid89957)

Mean predicted aligned error: 7.87 Å

Sequence (85 aa):
AHERMRRSDTSDRILYRSDFDKYVLVANFENRGWIRSTNDEDWQVYWASVHNVRQLFNPDANGGRRLRENQVVNHFPNHYELTRK

Solvent-accessible surface area (backbone atoms only — not comparable to full-atom values): 5447 Å² total; per-residue (Å²): 138,80,80,77,76,74,68,67,82,64,81,83,45,54,24,33,45,59,78,61,93,46,63,78,57,53,54,54,38,49,76,69,62,36,41,77,44,92,48,99,84,56,53,32,38,34,49,61,44,76,68,56,47,52,45,56,66,34,74,82,65,56,92,60,65,64,79,53,96,70,44,47,62,82,67,63,87,60,47,72,75,74,71,60,133

pLDDT: mean 84.0, std 16.65, range [37.75, 97.44]